Protein AF-A0A0S9F4K1-F1 (afdb_monomer)

Nearest PDB structures (foldseek):
  4jw3-assembly2_D  TM=6.031E-01  e=9.860E-02  synthetic construct
  7p0h-assembly2_B  TM=5.493E-01  e=3.920E-01  synthetic construct
  7qo5-assembly1_N  TM=6.098E-01  e=5.327E-01  Saccharomyces cerevisiae
  1oyz-assembly1_A  TM=5.348E-01  e=1.407E+00  Escherichia coli
  8gka-assembly1_A  TM=2.521E-01  e=7.600E+00  Homo sapiens

Foldseek 3Di:
DLLVVLLVLLPDDPDPCNLVPSLVVSLVSCLVCVVPHLVVCVVPVLVDDPSSLLSLLQNAQQNLDPSSLVSLVVQCVDPDPSSVVSSVVSNVSSVVNNVVVVVPDPPPDDDDD

Solvent-accessible surface area (backbone atoms only — not comparable to full-atom values): 6359 Å² total; per-residue (Å²): 105,72,66,57,52,43,50,60,48,32,64,47,71,95,47,79,58,30,82,71,50,45,43,57,59,38,30,56,51,43,64,76,40,38,89,65,43,48,68,57,43,70,75,46,52,91,77,50,59,68,66,36,45,30,47,49,24,68,52,44,26,78,78,50,46,74,69,56,51,52,47,32,58,55,36,48,66,45,92,50,68,65,27,18,52,31,13,53,52,18,48,54,43,20,53,51,41,41,51,50,56,62,68,69,55,76,83,88,79,85,82,82,134

Mean predicted aligned error: 6.25 Å

Radius of gyration: 15.81 Å; Cα contacts (8 Å, |Δi|>4): 108; chains: 1; bounding box: 41×30×51 Å

pLDDT: mean 87.63, std 11.85, range [50.31, 96.94]

Sequence (113 aa):
MIFDQLVALLDKPNDEVWGLIWSDDALAILERHHELLIPEILIAWKQWPMNRQEHLACILGEVGSEDERLLIIELMLAPDPAVRHRAEEALNEHVMTVDIAKRAVPTATGFKF

Secondary structure (DSSP, 8-state):
-HHHHHHHHHTS-SSTTIIIIIHHHHHHHHHHTHHHHHHHHHHHGGGS-HHHHHHHHHT-SSS--HHHHHHHHHHTT-SSHHHHHHHHHHHHHHHHHHHHHHHHS--------

Structure (mmCIF, N/CA/C/O backbone):
data_AF-A0A0S9F4K1-F1
#
_entry.id   AF-A0A0S9F4K1-F1
#
loop_
_atom_site.group_PDB
_atom_site.id
_atom_site.type_symbol
_atom_site.label_atom_id
_atom_site.label_alt_id
_atom_site.label_comp_id
_atom_site.label_asym_id
_atom_site.label_entity_id
_atom_site.label_seq_id
_atom_site.pdbx_PDB_ins_code
_atom_site.Cartn_x
_atom_site.Cartn_y
_atom_site.Cartn_z
_atom_site.occupancy
_atom_site.B_iso_or_equiv
_atom_site.auth_seq_id
_atom_site.auth_comp_id
_atom_site.auth_asym_id
_atom_site.auth_atom_id
_atom_site.pdbx_PDB_model_num
ATOM 1 N N . MET A 1 1 ? -14.090 -3.537 -10.948 1.00 86.12 1 MET A N 1
ATOM 2 C CA . MET A 1 1 ? -14.592 -3.227 -9.588 1.00 86.12 1 MET A CA 1
ATOM 3 C C . MET A 1 1 ? -13.736 -2.102 -9.008 1.00 86.12 1 MET A C 1
ATOM 5 O O . MET A 1 1 ? -12.769 -1.734 -9.663 1.00 86.12 1 MET A O 1
ATOM 9 N N . ILE A 1 2 ? -14.085 -1.499 -7.863 1.00 94.88 2 ILE A N 1
ATOM 10 C CA . ILE A 1 2 ? -13.308 -0.363 -7.314 1.00 94.88 2 ILE A CA 1
ATOM 11 C C . ILE A 1 2 ? -11.858 -0.758 -6.987 1.00 94.88 2 ILE A C 1
ATOM 13 O O . ILE A 1 2 ? -10.937 -0.004 -7.279 1.00 94.88 2 ILE A O 1
ATOM 17 N N . PHE A 1 3 ? -11.652 -1.989 -6.514 1.00 95.69 3 PHE A N 1
ATOM 18 C CA . PHE A 1 3 ? -10.328 -2.572 -6.305 1.00 95.69 3 PHE A CA 1
ATOM 19 C C . PHE A 1 3 ? -9.479 -2.587 -7.585 1.00 95.69 3 PHE A C 1
ATOM 21 O O . PHE A 1 3 ? -8.354 -2.098 -7.587 1.00 95.69 3 PHE A O 1
ATOM 28 N N . ASP A 1 4 ? -10.041 -3.052 -8.708 1.00 96.06 4 ASP A N 1
ATOM 29 C CA . ASP A 1 4 ? -9.335 -3.062 -9.999 1.00 96.06 4 ASP A CA 1
ATOM 30 C C . ASP A 1 4 ? -8.972 -1.649 -10.480 1.00 96.06 4 ASP A C 1
ATOM 32 O O . ASP A 1 4 ? -7.957 -1.466 -11.147 1.00 96.06 4 ASP A O 1
ATOM 36 N N . GLN A 1 5 ? -9.801 -0.647 -10.158 1.00 95.38 5 GLN A N 1
ATOM 37 C CA . GLN A 1 5 ? -9.519 0.749 -10.503 1.00 95.38 5 GLN A CA 1
ATOM 38 C C . GLN A 1 5 ? -8.327 1.278 -9.709 1.00 95.38 5 GLN A C 1
ATOM 40 O O . GLN A 1 5 ? -7.430 1.867 -10.308 1.00 95.38 5 GLN A O 1
ATOM 45 N N . LEU A 1 6 ? -8.280 1.012 -8.398 1.00 96.06 6 LEU A N 1
ATOM 46 C CA . LEU A 1 6 ? -7.120 1.348 -7.575 1.00 96.06 6 LEU A CA 1
ATOM 47 C C . LEU A 1 6 ? -5.861 0.655 -8.110 1.00 96.06 6 LEU A C 1
ATOM 49 O O . LEU A 1 6 ? -4.859 1.313 -8.368 1.00 96.06 6 LEU A O 1
ATOM 53 N N . VAL A 1 7 ? -5.922 -0.657 -8.358 1.00 96.06 7 VAL A N 1
ATOM 54 C CA . VAL A 1 7 ? -4.784 -1.423 -8.893 1.00 96.06 7 VAL A CA 1
ATOM 55 C C . VAL A 1 7 ? -4.283 -0.837 -10.217 1.00 96.06 7 VAL A C 1
ATOM 57 O O . VAL A 1 7 ? -3.076 -0.700 -10.401 1.00 96.06 7 VAL A O 1
ATOM 60 N N . ALA A 1 8 ? -5.183 -0.430 -11.115 1.00 94.62 8 ALA A N 1
ATOM 61 C CA . ALA A 1 8 ? -4.810 0.175 -12.392 1.00 94.62 8 ALA A CA 1
ATOM 62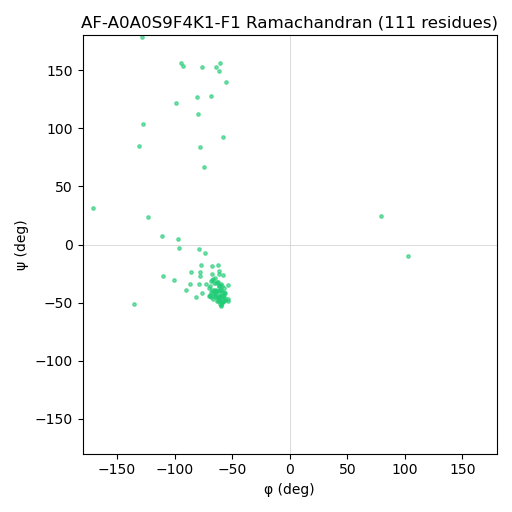 C C . ALA A 1 8 ? -4.100 1.537 -12.251 1.00 94.62 8 ALA A C 1
ATOM 64 O O . ALA A 1 8 ? -3.302 1.893 -13.123 1.00 94.62 8 ALA A O 1
ATOM 65 N N . LEU A 1 9 ? -4.382 2.299 -11.189 1.00 94.44 9 LEU A N 1
ATOM 66 C CA . LEU A 1 9 ? -3.661 3.536 -10.865 1.00 94.44 9 LEU A CA 1
ATOM 67 C C . LEU A 1 9 ? -2.293 3.240 -10.246 1.00 94.44 9 LEU A C 1
ATOM 69 O O . LEU A 1 9 ? -1.299 3.856 -10.623 1.00 94.44 9 LEU A O 1
ATOM 73 N N . LEU A 1 10 ? -2.218 2.254 -9.353 1.00 94.56 10 LEU A N 1
ATOM 74 C CA . LEU A 1 10 ? -0.959 1.840 -8.731 1.00 94.56 10 LEU A CA 1
ATOM 75 C C . LEU A 1 10 ? 0.011 1.186 -9.735 1.00 94.56 10 LEU A C 1
ATOM 77 O O . LEU A 1 10 ? 1.221 1.241 -9.546 1.00 94.56 10 LEU A O 1
ATOM 81 N N . ASP A 1 11 ? -0.498 0.601 -10.822 1.00 93.94 11 ASP A N 1
ATOM 82 C CA . ASP A 1 11 ? 0.306 0.024 -11.911 1.00 93.94 11 ASP A CA 1
ATOM 83 C C . ASP A 1 11 ? 0.873 1.049 -12.897 1.00 93.94 11 ASP A C 1
ATOM 85 O O . ASP A 1 11 ? 1.608 0.682 -13.822 1.00 93.94 11 ASP A O 1
ATOM 89 N N . LYS A 1 12 ? 0.532 2.330 -12.744 1.00 90.25 12 LYS A N 1
ATOM 90 C CA . LYS A 1 12 ? 1.106 3.377 -13.585 1.00 90.25 12 LYS A CA 1
ATOM 91 C C . LYS A 1 12 ? 2.634 3.442 -13.415 1.00 90.25 12 LYS A C 1
ATOM 93 O O . LYS A 1 12 ? 3.158 2.983 -12.401 1.00 90.25 12 LYS A O 1
ATOM 98 N N . PRO A 1 13 ? 3.370 3.960 -14.414 1.00 84.88 13 PRO A N 1
ATOM 99 C CA . PRO A 1 13 ? 4.810 4.161 -14.289 1.00 84.88 13 PRO A CA 1
ATOM 100 C C . PRO A 1 13 ? 5.149 5.026 -13.070 1.00 84.88 13 PRO A C 1
ATOM 102 O O . PRO A 1 13 ? 4.442 5.992 -12.805 1.00 84.88 13 PRO A O 1
ATOM 105 N N . ASN A 1 14 ? 6.223 4.677 -12.358 1.00 74.81 14 ASN A N 1
ATOM 106 C CA . ASN A 1 14 ? 6.777 5.497 -11.279 1.00 74.81 14 ASN A CA 1
ATOM 107 C C . ASN A 1 14 ? 7.585 6.646 -11.905 1.00 74.81 14 ASN A C 1
ATOM 109 O O . ASN A 1 14 ? 8.785 6.513 -12.156 1.00 74.81 14 ASN A O 1
ATOM 113 N N . ASP A 1 15 ? 6.892 7.718 -12.280 1.00 78.94 15 ASP A N 1
ATOM 114 C CA . ASP A 1 15 ? 7.451 8.925 -12.887 1.00 78.94 15 ASP A CA 1
ATOM 115 C C . ASP A 1 15 ? 6.980 10.188 -12.143 1.00 78.94 15 ASP A C 1
ATOM 117 O O . ASP A 1 15 ? 6.217 10.122 -11.179 1.00 78.94 15 ASP A O 1
ATOM 121 N N . GLU A 1 16 ? 7.443 11.363 -12.578 1.00 73.00 16 GLU A N 1
ATOM 122 C CA . GLU A 1 16 ? 7.044 12.640 -11.966 1.00 73.00 16 GLU A CA 1
ATOM 123 C C . GLU A 1 16 ? 5.522 12.862 -11.990 1.00 73.00 16 GLU A C 1
ATOM 125 O O . GLU A 1 16 ? 4.993 13.564 -11.135 1.00 73.00 16 GLU A O 1
ATOM 130 N N . VAL A 1 17 ? 4.800 12.258 -12.940 1.00 68.56 17 VAL A N 1
ATOM 131 C CA . VAL A 1 17 ? 3.339 12.370 -13.034 1.00 68.56 17 VAL A CA 1
ATOM 132 C C . VAL A 1 17 ? 2.672 11.557 -11.932 1.00 68.56 17 VAL A C 1
ATOM 134 O O . VAL A 1 17 ? 1.637 11.972 -11.407 1.00 68.56 17 VAL A O 1
ATOM 137 N N . TRP A 1 18 ? 3.269 10.427 -11.551 1.00 80.94 18 TRP A N 1
ATOM 138 C CA . TRP A 1 18 ? 2.724 9.579 -10.504 1.00 80.94 18 TRP A CA 1
ATOM 139 C C . TRP A 1 18 ? 2.601 10.320 -9.174 1.00 80.94 18 TRP A C 1
ATOM 141 O O . TRP A 1 18 ? 1.499 10.408 -8.641 1.00 80.94 18 TRP A O 1
ATOM 151 N N . GLY A 1 19 ? 3.685 10.938 -8.702 1.00 72.12 19 GLY A N 1
ATOM 152 C CA . GLY A 1 19 ? 3.687 11.685 -7.439 1.00 72.12 19 GLY A CA 1
ATOM 153 C C . GLY A 1 19 ? 2.959 13.037 -7.469 1.00 72.12 19 GLY A C 1
ATOM 154 O O . GLY A 1 19 ? 2.857 13.675 -6.428 1.00 72.12 19 GLY A O 1
ATOM 155 N N . LEU A 1 20 ? 2.505 13.506 -8.639 1.00 70.50 20 LEU A N 1
ATOM 156 C CA . LEU A 1 20 ? 1.828 14.802 -8.794 1.00 70.50 20 LEU A CA 1
ATOM 157 C C . LEU A 1 20 ? 0.333 14.696 -9.109 1.00 70.50 20 LEU A C 1
ATOM 159 O O . LEU A 1 20 ? -0.393 15.657 -8.876 1.00 70.50 20 LEU A O 1
ATOM 163 N N . ILE A 1 21 ? -0.110 13.606 -9.743 1.00 71.19 21 ILE A N 1
ATOM 164 C CA . ILE A 1 21 ? -1.470 13.496 -10.295 1.00 71.19 21 ILE A CA 1
ATOM 165 C C . ILE A 1 21 ? -2.100 12.148 -9.949 1.00 71.19 21 ILE A C 1
ATOM 167 O O . ILE A 1 21 ? -3.226 12.099 -9.463 1.00 71.19 21 ILE A O 1
ATOM 171 N N . TRP A 1 22 ? -1.408 11.036 -10.213 1.00 74.25 22 TRP A N 1
ATOM 172 C CA . TRP A 1 22 ? -2.014 9.713 -10.015 1.00 74.25 22 TRP A CA 1
ATOM 173 C C . TRP A 1 22 ? -2.047 9.270 -8.554 1.00 74.25 22 TRP A C 1
ATOM 175 O O . TRP A 1 22 ? -2.914 8.469 -8.203 1.00 74.25 22 TRP A O 1
ATOM 185 N N . SER A 1 23 ? -1.168 9.813 -7.709 1.00 84.00 23 SER A N 1
ATOM 186 C CA . SER A 1 23 ? -1.239 9.669 -6.256 1.00 84.00 23 SER A CA 1
ATOM 187 C C . SER A 1 23 ? -2.565 10.193 -5.710 1.00 84.00 23 SER A C 1
ATOM 189 O O . SER A 1 23 ? -3.203 9.493 -4.932 1.00 84.00 23 SER A O 1
ATOM 191 N N . ASP A 1 24 ? -3.030 11.354 -6.179 1.00 89.56 24 ASP A N 1
ATOM 192 C CA . ASP A 1 24 ? -4.253 11.998 -5.683 1.00 89.56 24 ASP A CA 1
ATOM 193 C C . ASP A 1 24 ? -5.506 11.207 -6.073 1.00 89.56 24 ASP A C 1
ATOM 195 O O . ASP A 1 24 ? -6.382 10.973 -5.242 1.00 89.56 24 ASP A O 1
ATOM 199 N N . ASP A 1 25 ? -5.583 10.740 -7.323 1.00 92.38 25 ASP A N 1
ATOM 200 C CA . ASP A 1 25 ? -6.695 9.899 -7.779 1.00 92.38 25 ASP A CA 1
ATOM 201 C C . ASP A 1 25 ? -6.734 8.562 -7.017 1.00 92.38 25 ASP A C 1
ATOM 203 O O . ASP A 1 25 ? -7.808 8.081 -6.640 1.00 92.38 25 ASP A O 1
ATOM 207 N N . ALA A 1 26 ? -5.567 7.950 -6.781 1.00 94.31 26 ALA A N 1
ATOM 208 C CA . ALA A 1 26 ? -5.462 6.686 -6.059 1.00 94.31 26 ALA A CA 1
ATOM 209 C C . ALA A 1 26 ? -5.814 6.857 -4.574 1.00 94.31 26 ALA A C 1
ATOM 211 O O . ALA A 1 26 ? -6.588 6.060 -4.037 1.00 94.31 26 ALA A O 1
ATOM 212 N N . LEU A 1 27 ? -5.313 7.923 -3.947 1.00 93.12 27 LEU A N 1
ATOM 213 C CA . LEU A 1 27 ? -5.629 8.301 -2.576 1.00 93.12 27 LEU A CA 1
ATOM 214 C C . LEU A 1 27 ? -7.125 8.588 -2.421 1.00 93.12 27 LEU A C 1
ATOM 216 O O . LEU A 1 27 ? -7.766 8.004 -1.555 1.00 93.12 27 LEU A O 1
ATOM 220 N N . ALA A 1 28 ? -7.729 9.379 -3.308 1.00 93.75 28 ALA A N 1
ATOM 221 C CA . ALA A 1 28 ? -9.155 9.698 -3.239 1.00 93.75 28 ALA A CA 1
ATOM 222 C C . ALA A 1 28 ? -10.051 8.450 -3.351 1.00 93.75 28 ALA A C 1
ATOM 224 O O . ALA A 1 28 ? -11.115 8.375 -2.724 1.00 93.75 28 ALA A O 1
ATOM 225 N N . ILE A 1 29 ? -9.645 7.457 -4.153 1.00 95.44 29 ILE A N 1
ATOM 226 C CA . ILE A 1 29 ? -10.319 6.152 -4.200 1.00 95.44 29 ILE A CA 1
ATOM 227 C C . ILE A 1 29 ? -10.144 5.412 -2.874 1.00 95.44 29 ILE A C 1
ATOM 229 O O . ILE A 1 29 ? -11.132 4.888 -2.347 1.00 95.44 29 ILE A O 1
ATOM 233 N N . LEU A 1 30 ? -8.915 5.370 -2.352 1.00 94.56 30 LEU A N 1
ATOM 234 C CA . LEU A 1 30 ? -8.598 4.697 -1.100 1.00 94.56 30 LEU A CA 1
ATOM 235 C C . LEU A 1 30 ? -9.389 5.298 0.062 1.00 94.56 30 LEU A C 1
ATOM 237 O O . LEU A 1 30 ? -10.101 4.557 0.723 1.00 94.56 30 LEU A O 1
ATOM 241 N N . GLU A 1 31 ? -9.362 6.614 0.257 1.00 93.38 31 GLU A N 1
ATOM 242 C CA . GLU A 1 31 ? -10.101 7.322 1.308 1.00 93.38 31 GLU A CA 1
ATOM 243 C C . GLU A 1 31 ? -11.606 7.035 1.245 1.00 93.38 31 GLU A C 1
ATOM 245 O O . GLU A 1 31 ? -12.237 6.692 2.246 1.00 93.38 31 GLU A O 1
ATOM 250 N N . ARG A 1 32 ? -12.203 7.132 0.049 1.00 95.44 32 ARG A N 1
ATOM 251 C CA . ARG A 1 32 ? -13.654 6.970 -0.131 1.00 95.44 32 ARG A CA 1
ATOM 252 C C . ARG A 1 32 ? -14.133 5.544 0.122 1.00 95.44 32 ARG A C 1
ATOM 254 O O . ARG A 1 32 ? -15.284 5.343 0.509 1.00 95.44 32 ARG A O 1
ATOM 261 N N . HIS A 1 33 ? -13.289 4.559 -0.159 1.00 95.12 33 HIS A N 1
ATOM 262 C CA . HIS A 1 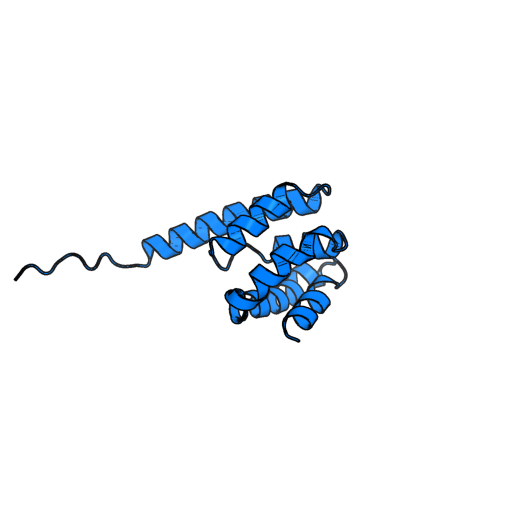33 ? -13.647 3.143 -0.123 1.00 95.12 33 HIS A CA 1
ATOM 263 C C . HIS A 1 33 ? -12.755 2.341 0.826 1.00 95.12 33 HIS A C 1
ATOM 265 O O . HIS A 1 33 ? -12.641 1.124 0.686 1.00 95.12 33 HIS A O 1
ATOM 271 N N . HIS A 1 34 ? -12.155 3.015 1.804 1.00 93.44 34 HIS A N 1
ATOM 272 C CA . HIS A 1 34 ? -11.116 2.481 2.674 1.00 93.44 34 HIS A CA 1
ATOM 273 C C . HIS A 1 34 ? -11.533 1.172 3.362 1.00 93.44 34 HIS A C 1
ATOM 275 O O . HIS A 1 34 ? -10.811 0.178 3.297 1.00 93.44 34 HIS A O 1
ATOM 281 N N . GLU A 1 35 ? -12.734 1.142 3.952 1.00 91.56 35 GLU A N 1
ATOM 282 C CA . GLU A 1 35 ? -13.280 -0.033 4.655 1.00 91.56 35 GLU A CA 1
ATOM 283 C C . GLU A 1 35 ? -13.454 -1.264 3.750 1.00 91.56 35 GLU A C 1
ATOM 285 O O . GLU A 1 35 ? -13.440 -2.394 4.231 1.00 91.56 35 GLU A O 1
ATOM 290 N N . LEU A 1 36 ? -13.621 -1.055 2.441 1.00 93.44 36 LEU A N 1
ATOM 291 C CA . LEU A 1 36 ? -13.734 -2.132 1.458 1.00 93.44 36 LEU A CA 1
ATOM 292 C C . LEU A 1 36 ? -12.362 -2.533 0.910 1.00 93.44 36 LEU A C 1
ATOM 294 O O . LEU A 1 36 ? -12.102 -3.712 0.691 1.00 93.44 36 LEU A O 1
ATOM 298 N N . LEU A 1 37 ? -11.486 -1.555 0.675 1.00 96.00 37 LEU A N 1
ATOM 299 C CA . LEU A 1 37 ? -10.227 -1.758 -0.032 1.00 96.00 37 LEU A CA 1
ATOM 300 C C . LEU A 1 37 ? -9.128 -2.331 0.863 1.00 96.00 37 LEU A C 1
ATOM 302 O O . LEU A 1 37 ? -8.456 -3.267 0.441 1.00 96.00 37 LEU A O 1
ATOM 306 N N . ILE A 1 38 ? -8.938 -1.825 2.087 1.00 95.00 38 ILE A N 1
ATOM 307 C CA . ILE A 1 38 ? -7.820 -2.267 2.937 1.00 95.00 38 ILE A CA 1
ATOM 308 C C . ILE A 1 38 ? -7.839 -3.777 3.221 1.00 95.00 38 ILE A C 1
ATOM 310 O O . ILE A 1 38 ? -6.788 -4.403 3.051 1.00 95.00 38 ILE A O 1
ATOM 314 N N . PRO A 1 39 ? -8.976 -4.412 3.572 1.00 93.69 39 PRO A N 1
ATOM 315 C CA . PRO A 1 39 ? -9.008 -5.860 3.773 1.00 93.69 39 PRO A CA 1
ATOM 316 C C . PRO A 1 39 ? -8.606 -6.648 2.519 1.00 93.69 39 PRO A C 1
ATOM 318 O O . PRO A 1 39 ? -7.881 -7.639 2.615 1.00 93.69 39 PRO A O 1
ATOM 321 N N . GLU A 1 40 ? -9.033 -6.202 1.333 1.00 95.31 40 GLU A N 1
ATOM 322 C CA . GLU A 1 40 ? -8.650 -6.834 0.066 1.00 95.31 40 GLU A CA 1
ATOM 323 C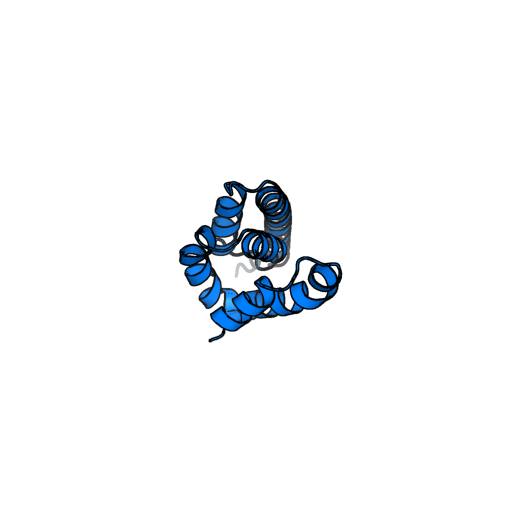 C . GLU A 1 40 ? -7.154 -6.637 -0.235 1.00 95.31 40 GLU A C 1
ATOM 325 O O . GLU A 1 40 ? -6.468 -7.575 -0.654 1.00 95.31 40 GLU A O 1
ATOM 330 N N . ILE A 1 41 ? -6.617 -5.442 0.033 1.00 96.50 41 ILE A N 1
ATOM 331 C CA . ILE A 1 41 ? -5.200 -5.116 -0.164 1.00 96.50 41 ILE A CA 1
ATOM 332 C C . ILE A 1 41 ? -4.316 -5.943 0.775 1.00 96.50 41 ILE A C 1
ATOM 334 O O . ILE A 1 41 ? -3.330 -6.520 0.315 1.00 96.50 41 ILE A O 1
ATOM 338 N N . LEU A 1 42 ? -4.685 -6.080 2.054 1.00 94.69 42 LEU A N 1
ATOM 339 C CA . LEU A 1 42 ? -3.965 -6.896 3.043 1.00 94.69 42 LEU A CA 1
ATOM 340 C C . LEU A 1 42 ? -3.758 -8.345 2.574 1.00 94.69 42 LEU A C 1
ATOM 342 O O . LEU A 1 42 ? -2.719 -8.948 2.842 1.00 94.69 42 LEU A O 1
ATOM 346 N N . ILE A 1 43 ? -4.719 -8.899 1.831 1.00 94.56 43 ILE A N 1
ATOM 347 C CA . ILE A 1 43 ? -4.639 -10.262 1.292 1.00 94.56 43 ILE A CA 1
ATOM 348 C C . ILE A 1 43 ? -3.742 -10.324 0.044 1.00 94.56 43 ILE A C 1
ATOM 350 O O . ILE A 1 43 ? -3.066 -11.330 -0.184 1.00 94.56 43 ILE A O 1
ATOM 354 N N . ALA A 1 44 ? -3.730 -9.273 -0.779 1.00 95.50 44 ALA A N 1
ATOM 355 C CA . ALA A 1 44 ? -3.158 -9.315 -2.123 1.00 95.50 44 ALA A CA 1
ATOM 356 C C . ALA A 1 44 ? -1.746 -8.712 -2.251 1.00 95.50 44 ALA A C 1
ATOM 358 O O . ALA A 1 44 ? -0.976 -9.161 -3.106 1.00 95.50 44 ALA A O 1
ATOM 359 N N . TRP A 1 45 ? -1.392 -7.713 -1.434 1.00 96.06 45 TRP A N 1
ATOM 360 C CA . TRP A 1 45 ? -0.247 -6.826 -1.692 1.00 96.06 45 TRP A CA 1
ATOM 361 C C . TRP A 1 45 ? 1.100 -7.557 -1.797 1.00 96.06 45 TRP A C 1
ATOM 363 O O . TRP A 1 45 ? 1.937 -7.199 -2.623 1.00 96.06 45 TRP A O 1
ATOM 373 N N . LYS A 1 46 ? 1.294 -8.638 -1.031 1.00 95.31 46 LYS A N 1
ATOM 374 C CA . LYS A 1 46 ? 2.545 -9.424 -1.015 1.00 95.31 46 LYS A CA 1
ATOM 375 C C . LYS A 1 46 ? 2.885 -10.056 -2.367 1.00 95.31 46 LYS A C 1
ATOM 377 O O . LYS A 1 46 ? 4.041 -10.390 -2.607 1.00 95.31 46 LYS A O 1
ATOM 382 N N . GLN A 1 47 ? 1.887 -10.247 -3.232 1.00 95.94 47 GLN A N 1
ATOM 383 C CA . GLN A 1 47 ? 2.051 -10.820 -4.574 1.00 95.94 47 GLN A CA 1
ATOM 384 C C . GLN A 1 47 ? 2.167 -9.751 -5.667 1.00 95.94 47 GLN A C 1
ATOM 386 O O . GLN A 1 47 ? 2.311 -10.077 -6.845 1.00 95.94 47 GLN A O 1
ATOM 391 N N . TRP A 1 48 ? 2.049 -8.474 -5.309 1.00 95.94 48 TRP A N 1
ATOM 392 C CA . TRP A 1 48 ? 2.102 -7.383 -6.269 1.00 95.94 48 TRP A CA 1
ATOM 393 C C . TRP A 1 48 ? 3.534 -7.095 -6.721 1.00 95.94 48 TRP A C 1
ATOM 395 O O . TRP A 1 48 ? 4.476 -7.339 -5.966 1.00 95.94 48 TRP A O 1
ATOM 405 N N . PRO A 1 49 ? 3.721 -6.557 -7.937 1.00 94.75 49 PRO A N 1
ATOM 406 C CA . PRO A 1 49 ? 5.033 -6.100 -8.370 1.00 94.75 49 PRO A CA 1
ATOM 407 C C . PRO A 1 49 ? 5.512 -4.928 -7.497 1.00 94.75 49 PRO A C 1
ATOM 409 O O . PRO A 1 49 ? 4.706 -4.187 -6.933 1.00 94.75 49 PRO A O 1
ATOM 412 N N . MET A 1 50 ? 6.834 -4.769 -7.381 1.00 91.56 50 MET A N 1
ATOM 413 C CA . MET A 1 50 ? 7.460 -3.815 -6.449 1.00 91.56 50 MET A CA 1
ATOM 414 C C . MET A 1 50 ? 6.987 -2.373 -6.660 1.00 91.56 50 MET A C 1
ATOM 416 O O . MET A 1 50 ? 6.683 -1.697 -5.687 1.00 91.56 50 MET A O 1
ATOM 420 N N . ASN A 1 51 ? 6.833 -1.937 -7.915 1.00 91.75 51 ASN A N 1
ATOM 421 C CA . ASN A 1 51 ? 6.319 -0.603 -8.244 1.00 91.75 51 ASN A CA 1
ATOM 422 C C . ASN A 1 51 ? 4.938 -0.351 -7.625 1.00 91.75 51 ASN A C 1
ATOM 424 O O . ASN A 1 51 ? 4.694 0.705 -7.058 1.00 91.75 51 ASN A O 1
ATOM 428 N N . ARG A 1 52 ? 4.044 -1.343 -7.677 1.00 95.56 52 ARG A N 1
ATOM 429 C CA . ARG A 1 52 ? 2.698 -1.228 -7.116 1.00 95.56 52 ARG A CA 1
ATOM 430 C C . ARG A 1 52 ? 2.727 -1.183 -5.590 1.00 95.56 52 ARG A C 1
ATOM 432 O O . ARG A 1 52 ? 1.916 -0.486 -4.993 1.00 95.56 52 ARG A O 1
ATOM 439 N N . GLN A 1 53 ? 3.639 -1.925 -4.960 1.00 96.38 53 GLN A N 1
ATOM 440 C CA . GLN A 1 53 ? 3.827 -1.878 -3.506 1.00 96.38 53 GLN A CA 1
ATOM 441 C C . GLN A 1 53 ? 4.375 -0.520 -3.054 1.00 96.38 53 GLN A C 1
ATOM 443 O O . GLN A 1 53 ? 3.909 0.017 -2.056 1.00 96.38 53 GLN A O 1
ATOM 448 N N . GLU A 1 54 ? 5.329 0.046 -3.797 1.00 93.50 54 GLU A N 1
ATOM 449 C CA . GLU A 1 54 ? 5.892 1.373 -3.522 1.00 93.50 54 GLU A CA 1
ATOM 450 C C . GLU A 1 54 ? 4.815 2.453 -3.650 1.00 93.50 54 GLU A C 1
ATOM 452 O O . GLU A 1 54 ? 4.612 3.246 -2.737 1.00 93.50 54 GLU A O 1
ATOM 457 N N . HIS A 1 55 ? 4.057 2.422 -4.745 1.00 95.06 55 HIS A N 1
ATOM 458 C CA . HIS A 1 55 ? 2.933 3.321 -4.982 1.00 95.06 55 HIS A CA 1
ATOM 459 C C . HIS A 1 55 ? 1.830 3.194 -3.933 1.00 95.06 55 HIS A C 1
ATOM 461 O O . HIS A 1 55 ? 1.273 4.199 -3.506 1.00 95.06 55 HIS A O 1
ATOM 467 N N . LEU A 1 56 ? 1.529 1.971 -3.489 1.00 96.00 56 LEU A N 1
ATOM 468 C CA . LEU A 1 56 ? 0.617 1.759 -2.372 1.00 96.00 56 LEU A CA 1
ATOM 469 C C . LEU A 1 56 ? 1.158 2.437 -1.108 1.00 96.00 56 LEU A C 1
ATOM 471 O O . LEU A 1 56 ? 0.422 3.173 -0.469 1.00 96.00 56 LEU A O 1
ATOM 475 N N . ALA A 1 57 ? 2.432 2.223 -0.768 1.00 94.88 57 ALA A N 1
ATOM 476 C CA . ALA A 1 57 ? 3.043 2.819 0.417 1.00 94.88 57 ALA A CA 1
ATOM 477 C C . ALA A 1 57 ? 2.994 4.357 0.400 1.00 94.88 57 ALA A C 1
ATOM 479 O O . ALA A 1 57 ? 2.765 4.955 1.441 1.00 94.88 57 ALA A O 1
ATOM 480 N N . CYS A 1 58 ? 3.136 4.983 -0.769 1.00 92.12 58 CYS A N 1
ATOM 481 C CA . CYS A 1 58 ? 3.062 6.437 -0.940 1.00 92.12 58 CYS A CA 1
ATOM 482 C C . CYS A 1 58 ? 1.675 7.063 -0.700 1.00 92.12 58 CYS A C 1
ATOM 484 O O . CYS A 1 58 ? 1.604 8.277 -0.558 1.00 92.12 58 CYS A O 1
ATOM 486 N N . ILE A 1 59 ? 0.583 6.290 -0.730 1.00 93.69 59 ILE A N 1
ATOM 487 C CA . ILE A 1 59 ? -0.786 6.818 -0.537 1.00 93.69 59 ILE A CA 1
ATOM 488 C C . ILE A 1 59 ? -1.420 6.375 0.789 1.00 93.69 59 ILE A C 1
ATOM 490 O O . ILE A 1 59 ? -2.615 6.570 0.992 1.00 93.69 59 ILE A O 1
ATOM 494 N N . LEU A 1 60 ? -0.657 5.714 1.661 1.00 94.06 60 LEU A N 1
ATOM 495 C CA . LEU A 1 60 ? -1.116 5.289 2.983 1.00 94.06 60 LEU A CA 1
ATOM 496 C C . LEU A 1 60 ? -0.739 6.329 4.039 1.00 94.06 60 LEU A C 1
ATOM 498 O O . LEU A 1 60 ? 0.246 7.037 3.889 1.00 94.06 60 LEU A O 1
ATOM 502 N N . GLY A 1 61 ? -1.476 6.348 5.148 1.00 87.94 61 GLY A N 1
ATOM 503 C CA . GLY A 1 61 ? -1.180 7.190 6.316 1.00 87.94 61 GLY A CA 1
ATOM 504 C C . GLY A 1 61 ? -2.063 8.432 6.430 1.00 87.94 61 GLY A C 1
ATOM 505 O O . GLY A 1 61 ? -2.128 9.059 7.489 1.00 87.94 61 GLY A O 1
ATOM 506 N N . GLU A 1 62 ? -2.831 8.724 5.388 1.00 82.56 62 GLU A N 1
ATOM 507 C CA . GLU A 1 62 ? -3.785 9.833 5.353 1.00 82.56 62 GLU A CA 1
ATOM 508 C C . GLU A 1 62 ? -5.153 9.453 5.949 1.00 82.56 62 GLU A C 1
ATOM 510 O O . GLU A 1 62 ? -5.878 10.315 6.448 1.00 82.56 62 GLU A O 1
ATOM 515 N N . VAL A 1 63 ? -5.519 8.161 5.972 1.00 80.50 63 VAL A N 1
ATOM 516 C CA . VAL A 1 63 ? -6.854 7.737 6.436 1.00 80.50 63 VAL A CA 1
ATOM 517 C C . VAL A 1 63 ? -6.914 7.525 7.951 1.00 80.50 63 VAL A C 1
ATOM 519 O O . VAL A 1 63 ? -7.937 7.806 8.581 1.00 80.50 63 VAL A O 1
ATOM 522 N N . GLY A 1 64 ? -5.832 7.048 8.570 1.00 81.56 64 GLY A N 1
ATOM 523 C CA . GLY A 1 64 ? -5.722 6.987 10.031 1.00 81.56 64 GLY A CA 1
ATOM 524 C C . GLY A 1 64 ? -6.451 5.803 10.685 1.00 81.56 64 GLY A C 1
ATOM 525 O O . GLY A 1 64 ? -6.825 5.885 11.857 1.00 81.56 64 GLY A O 1
ATOM 526 N N . SER A 1 65 ? -6.678 4.701 9.960 1.00 88.19 65 SER A N 1
ATOM 527 C CA . SER A 1 65 ? -7.323 3.493 10.505 1.00 88.19 65 SER A CA 1
ATOM 528 C C . SER A 1 65 ? -6.333 2.445 11.051 1.00 88.19 65 SER A C 1
ATOM 530 O O . SER A 1 65 ? -5.210 2.311 10.569 1.00 88.19 65 SER A O 1
ATOM 532 N N . GLU A 1 66 ? -6.753 1.613 12.010 1.00 89.88 66 GLU A N 1
ATOM 533 C CA . GLU A 1 66 ? -5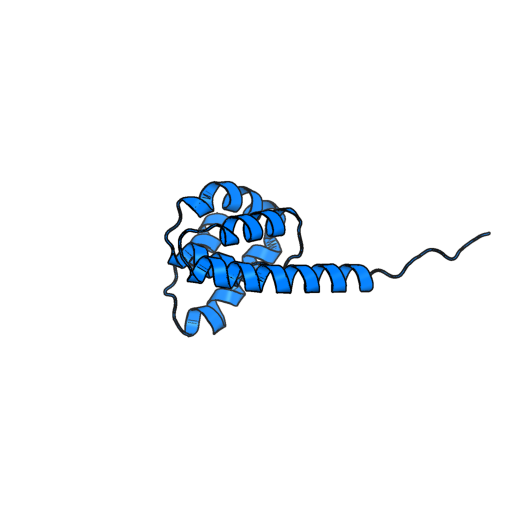.883 0.532 12.513 1.00 89.88 66 GLU A CA 1
ATOM 534 C C . GLU A 1 66 ? -5.543 -0.518 11.438 1.00 89.88 66 GLU A C 1
ATOM 536 O O . GLU A 1 66 ? -4.427 -1.035 11.429 1.00 89.88 66 GLU A O 1
ATOM 541 N N . ASP A 1 67 ? -6.453 -0.807 10.504 1.00 91.25 67 ASP A N 1
ATOM 542 C CA . ASP A 1 67 ? -6.178 -1.761 9.421 1.00 91.25 67 ASP A CA 1
ATOM 543 C C . ASP A 1 67 ? -5.152 -1.199 8.421 1.00 91.25 67 ASP A C 1
ATOM 545 O O . ASP A 1 67 ? -4.271 -1.924 7.954 1.00 91.25 67 ASP A O 1
ATOM 549 N N . GLU A 1 68 ? -5.215 0.105 8.136 1.00 93.31 68 GLU A N 1
ATOM 550 C CA . GLU A 1 68 ? -4.205 0.813 7.345 1.00 93.31 68 GLU A CA 1
ATOM 551 C C . GLU A 1 68 ? -2.847 0.766 8.047 1.00 93.31 68 GLU A C 1
ATOM 553 O O . GLU A 1 68 ? -1.836 0.429 7.435 1.00 93.31 68 GLU A O 1
ATOM 558 N N . ARG A 1 69 ? -2.821 1.014 9.361 1.00 94.12 69 ARG A N 1
ATOM 559 C CA . ARG A 1 69 ? -1.603 0.920 10.171 1.00 94.12 69 ARG A CA 1
ATOM 560 C C . ARG A 1 69 ? -0.981 -0.473 10.117 1.00 94.12 69 ARG A C 1
ATOM 562 O O . ARG A 1 69 ? 0.241 -0.590 10.028 1.00 94.12 69 ARG A O 1
ATOM 569 N N . LEU A 1 70 ? -1.793 -1.530 10.170 1.00 94.62 70 LEU A N 1
ATOM 570 C CA . LEU A 1 70 ? -1.308 -2.904 10.021 1.00 94.62 70 LEU A CA 1
ATOM 571 C C . LEU A 1 70 ? -0.679 -3.124 8.643 1.00 94.62 70 LEU A C 1
ATOM 573 O O . LEU A 1 70 ? 0.416 -3.681 8.565 1.00 94.62 70 LEU A O 1
ATOM 577 N N . LEU A 1 71 ? -1.324 -2.646 7.577 1.00 96.31 71 LEU A N 1
ATOM 578 C CA . LEU A 1 71 ? -0.789 -2.720 6.218 1.00 96.31 71 LEU A CA 1
ATOM 579 C C . LEU A 1 71 ? 0.543 -1.964 6.082 1.00 96.31 71 LEU A C 1
ATOM 581 O O . LEU A 1 71 ? 1.493 -2.505 5.516 1.00 96.31 71 LEU A O 1
ATOM 585 N N . ILE A 1 72 ? 0.645 -0.759 6.649 1.00 96.75 72 ILE A N 1
ATOM 586 C CA . ILE A 1 72 ? 1.884 0.031 6.675 1.00 96.75 72 ILE A CA 1
ATOM 587 C C . ILE A 1 72 ? 3.007 -0.754 7.369 1.00 96.75 72 ILE A C 1
ATOM 589 O O . ILE A 1 72 ? 4.098 -0.897 6.817 1.00 96.75 72 ILE A O 1
ATOM 593 N N . ILE A 1 73 ? 2.741 -1.330 8.548 1.00 96.38 73 ILE A N 1
ATOM 594 C CA . ILE A 1 73 ? 3.726 -2.140 9.286 1.00 96.38 73 ILE A CA 1
ATOM 595 C C . ILE A 1 73 ? 4.170 -3.356 8.463 1.00 96.38 73 ILE A C 1
ATOM 597 O O . ILE A 1 73 ? 5.349 -3.709 8.471 1.00 96.38 73 ILE A O 1
ATOM 601 N N . GLU A 1 74 ? 3.255 -4.003 7.741 1.00 96.50 74 GLU A N 1
ATOM 602 C CA . GLU A 1 74 ? 3.615 -5.112 6.861 1.00 96.50 74 GLU A CA 1
ATOM 603 C C . GLU A 1 74 ? 4.518 -4.669 5.691 1.00 96.50 74 GLU A C 1
ATOM 605 O O . GLU A 1 74 ? 5.486 -5.366 5.372 1.00 96.50 74 GLU A O 1
ATOM 610 N N . LEU A 1 75 ? 4.258 -3.503 5.089 1.00 96.38 75 LEU A N 1
ATOM 611 C CA . LEU A 1 75 ? 5.078 -2.928 4.013 1.00 96.38 75 LEU A CA 1
ATOM 612 C C . LEU A 1 75 ? 6.476 -2.510 4.493 1.00 96.38 75 LEU A C 1
ATOM 614 O O . LEU A 1 75 ? 7.448 -2.654 3.752 1.00 96.38 75 LEU A O 1
ATOM 618 N N . MET A 1 76 ? 6.629 -2.098 5.755 1.00 96.94 76 MET A N 1
ATOM 619 C CA . MET A 1 76 ? 7.949 -1.855 6.362 1.00 96.94 76 MET A CA 1
ATOM 620 C C . MET A 1 76 ? 8.819 -3.119 6.438 1.00 96.94 76 MET A C 1
ATOM 622 O O . MET A 1 76 ? 10.036 -3.030 6.596 1.00 96.94 76 MET A O 1
ATOM 626 N N . LEU A 1 77 ? 8.222 -4.308 6.318 1.00 95.44 77 LEU A N 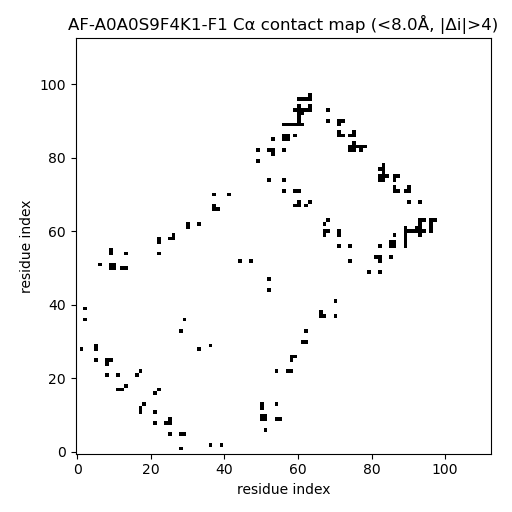1
ATOM 627 C CA . LEU A 1 77 ? 8.933 -5.587 6.272 1.00 95.44 77 LEU A CA 1
ATOM 628 C C . LEU A 1 77 ? 9.158 -6.088 4.836 1.00 95.44 77 LEU A C 1
ATOM 630 O O . LEU A 1 77 ? 9.676 -7.192 4.647 1.00 95.44 77 LEU A O 1
ATOM 634 N N . ALA A 1 78 ? 8.788 -5.301 3.821 1.00 95.00 78 ALA A N 1
ATOM 635 C CA . ALA A 1 78 ? 8.977 -5.659 2.424 1.00 95.00 78 ALA A CA 1
ATOM 636 C C . ALA A 1 78 ? 10.471 -5.841 2.077 1.00 95.00 78 ALA A C 1
ATOM 638 O O . ALA A 1 78 ? 11.347 -5.179 2.648 1.00 95.00 78 ALA A O 1
ATOM 639 N N . PRO A 1 79 ? 10.805 -6.728 1.120 1.00 92.94 79 PRO A N 1
ATOM 640 C CA . PRO A 1 79 ? 12.192 -6.969 0.723 1.00 92.94 79 PRO A CA 1
ATOM 641 C C . PRO A 1 79 ? 12.830 -5.750 0.045 1.00 92.94 79 PRO A C 1
ATOM 643 O O . PRO A 1 79 ? 14.039 -5.533 0.175 1.00 92.94 79 PRO A O 1
ATOM 646 N N . ASP A 1 80 ? 12.027 -4.939 -0.639 1.00 94.19 80 ASP A N 1
ATOM 647 C CA . ASP A 1 80 ? 12.500 -3.778 -1.380 1.00 94.19 80 ASP A CA 1
ATOM 648 C C . ASP A 1 80 ? 12.742 -2.557 -0.461 1.00 94.19 80 ASP A C 1
ATOM 650 O O . ASP A 1 80 ? 11.853 -2.184 0.308 1.00 94.19 80 ASP A O 1
ATOM 654 N N . PRO A 1 81 ? 13.933 -1.926 -0.498 1.00 94.12 81 PRO A N 1
ATOM 655 C CA . PRO A 1 81 ? 14.237 -0.767 0.339 1.00 94.12 81 PRO A CA 1
ATOM 656 C C . PRO A 1 81 ? 13.379 0.472 0.072 1.00 94.12 81 PRO A C 1
ATOM 658 O O . PRO A 1 81 ? 13.133 1.215 1.020 1.00 94.12 81 PRO A O 1
ATOM 661 N N . ALA A 1 82 ? 12.942 0.712 -1.170 1.00 92.06 82 ALA A N 1
ATOM 662 C CA . ALA A 1 82 ? 12.118 1.873 -1.492 1.00 92.06 82 ALA A CA 1
ATOM 663 C C . ALA A 1 82 ? 10.722 1.713 -0.883 1.00 92.06 82 ALA A C 1
ATOM 665 O O . ALA A 1 82 ? 10.249 2.621 -0.206 1.00 92.06 82 ALA A O 1
ATOM 666 N N . VAL A 1 83 ? 10.126 0.519 -1.000 1.00 94.88 83 VAL A N 1
ATOM 667 C CA . VAL A 1 83 ? 8.846 0.193 -0.344 1.00 94.88 83 VAL A CA 1
ATOM 668 C C . VAL A 1 83 ? 8.928 0.405 1.168 1.00 94.88 83 VAL A C 1
ATOM 670 O O . VAL A 1 83 ? 8.053 1.048 1.744 1.00 94.88 83 VAL A O 1
ATOM 673 N N . ARG A 1 84 ? 9.998 -0.079 1.817 1.00 96.81 84 ARG A N 1
ATOM 674 C CA . ARG A 1 84 ? 10.180 0.117 3.265 1.00 96.81 84 ARG A CA 1
ATOM 675 C C . ARG A 1 84 ? 10.295 1.588 3.641 1.00 96.81 84 ARG A C 1
ATOM 677 O O . ARG A 1 84 ? 9.653 2.011 4.593 1.00 96.81 84 ARG A O 1
ATOM 684 N N . HIS A 1 85 ? 11.095 2.347 2.895 1.00 94.81 85 HIS A N 1
ATOM 685 C CA . HIS A 1 85 ? 11.288 3.769 3.152 1.00 94.81 85 HIS A CA 1
ATOM 686 C C . HIS A 1 85 ? 9.968 4.541 3.052 1.00 94.81 85 HIS A C 1
ATOM 688 O O . HIS A 1 85 ? 9.637 5.301 3.956 1.00 94.81 85 HIS A O 1
ATOM 694 N N . ARG A 1 86 ? 9.166 4.276 2.014 1.00 94.19 86 ARG A N 1
ATOM 695 C CA . ARG A 1 86 ? 7.836 4.882 1.864 1.00 94.19 86 ARG A CA 1
ATOM 696 C C . ARG A 1 86 ? 6.877 4.473 2.974 1.00 94.19 86 ARG A C 1
ATOM 698 O O . ARG A 1 86 ? 6.146 5.307 3.487 1.00 94.19 86 ARG A O 1
ATOM 705 N N . ALA A 1 87 ? 6.914 3.213 3.399 1.00 95.88 87 ALA A N 1
ATOM 706 C CA . ALA A 1 87 ? 6.092 2.753 4.513 1.00 95.88 87 ALA A CA 1
ATOM 707 C C . ALA A 1 87 ? 6.489 3.410 5.852 1.00 95.88 87 ALA A C 1
ATOM 709 O O . ALA A 1 87 ? 5.631 3.674 6.690 1.00 95.88 87 ALA A O 1
ATOM 710 N N . GLU A 1 88 ? 7.774 3.708 6.061 1.00 95.94 88 GLU A N 1
ATOM 711 C CA . GLU A 1 88 ? 8.237 4.487 7.217 1.00 95.94 88 GLU A CA 1
ATOM 712 C C . GLU A 1 88 ? 7.713 5.931 7.184 1.00 95.94 88 GLU A C 1
ATOM 714 O O . GLU A 1 88 ? 7.293 6.445 8.223 1.00 95.94 88 GLU A O 1
ATOM 719 N N . GLU A 1 89 ? 7.707 6.578 6.012 1.00 94.12 89 GLU A N 1
ATOM 720 C CA . GLU A 1 89 ? 7.096 7.903 5.822 1.00 94.12 89 GLU A CA 1
ATOM 721 C C . GLU A 1 89 ? 5.592 7.863 6.135 1.00 94.12 89 GLU A C 1
ATOM 723 O O . GLU A 1 89 ? 5.139 8.593 7.021 1.00 94.12 89 GLU A O 1
ATOM 728 N N . ALA A 1 90 ? 4.864 6.918 5.533 1.00 93.56 90 ALA A N 1
ATOM 729 C CA . ALA A 1 90 ? 3.432 6.715 5.750 1.00 93.56 90 ALA A CA 1
ATOM 730 C C . ALA A 1 90 ? 3.080 6.457 7.224 1.00 93.56 90 ALA A C 1
ATOM 732 O O . ALA A 1 90 ? 2.062 6.931 7.726 1.00 93.56 90 ALA A O 1
ATOM 733 N N . LEU A 1 91 ? 3.920 5.726 7.970 1.00 94.31 91 LEU A N 1
ATOM 734 C CA . LEU A 1 91 ? 3.692 5.510 9.402 1.00 94.31 91 LEU A CA 1
ATOM 735 C C . LEU A 1 91 ? 3.801 6.817 10.199 1.00 94.31 91 LEU A C 1
ATOM 737 O O . LEU A 1 91 ? 3.031 7.029 11.138 1.00 94.31 91 LEU A O 1
ATOM 741 N N . ASN A 1 92 ? 4.757 7.682 9.855 1.00 91.69 92 ASN A N 1
ATOM 742 C CA . ASN A 1 92 ? 4.898 8.979 10.515 1.00 91.69 92 ASN A CA 1
ATOM 743 C C . ASN A 1 92 ? 3.683 9.869 10.233 1.00 91.69 92 ASN A C 1
ATOM 745 O O . ASN A 1 92 ? 3.159 10.483 11.163 1.00 91.69 92 ASN A O 1
ATOM 749 N N . GLU A 1 93 ? 3.215 9.896 8.986 1.00 88.56 93 GLU A N 1
ATOM 750 C CA . GLU A 1 93 ? 2.001 10.609 8.573 1.00 88.56 93 GLU A CA 1
ATOM 751 C C . GLU A 1 93 ? 0.775 10.078 9.318 1.00 88.56 93 GLU A C 1
ATOM 753 O O . GLU A 1 93 ? 0.079 10.847 9.980 1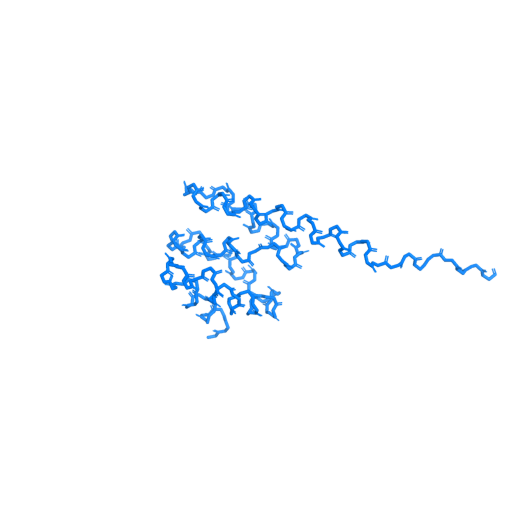.00 88.56 93 GLU A O 1
ATOM 758 N N . HIS A 1 94 ? 0.605 8.756 9.369 1.00 90.19 94 HIS A N 1
ATOM 759 C CA . HIS A 1 94 ? -0.468 8.098 10.109 1.00 90.19 94 HIS A CA 1
ATOM 760 C C . HIS A 1 94 ? -0.526 8.524 11.583 1.00 90.19 94 HIS A C 1
ATOM 762 O O . HIS A 1 94 ? -1.595 8.839 12.114 1.00 90.19 94 HIS A O 1
ATOM 768 N N . VAL A 1 95 ? 0.623 8.552 12.268 1.00 84.56 95 VAL A N 1
ATOM 769 C CA . VAL A 1 95 ? 0.704 8.992 13.670 1.00 84.56 95 VAL A CA 1
ATOM 770 C C . VAL A 1 95 ? 0.249 10.445 13.813 1.00 84.56 95 VAL A C 1
ATOM 772 O O . VAL A 1 95 ? -0.521 10.753 14.727 1.00 84.56 95 VAL A O 1
ATOM 775 N N . MET A 1 96 ? 0.671 11.327 12.903 1.00 82.06 96 MET A N 1
ATOM 776 C CA . MET A 1 96 ? 0.259 12.733 12.908 1.00 82.06 96 MET A CA 1
ATOM 777 C C . MET A 1 96 ? -1.246 12.876 12.654 1.00 82.06 96 MET A C 1
ATOM 779 O O . MET A 1 96 ? -1.915 13.599 13.396 1.00 82.06 96 MET A O 1
ATOM 783 N N . THR A 1 97 ? -1.796 12.154 11.677 1.00 83.50 97 THR A N 1
ATOM 784 C CA . THR A 1 97 ? -3.226 12.143 11.332 1.00 83.50 97 THR A CA 1
ATOM 785 C C . THR A 1 97 ? -4.084 11.705 12.517 1.00 83.50 97 THR A C 1
ATOM 787 O O . THR A 1 97 ? -5.019 12.408 12.916 1.00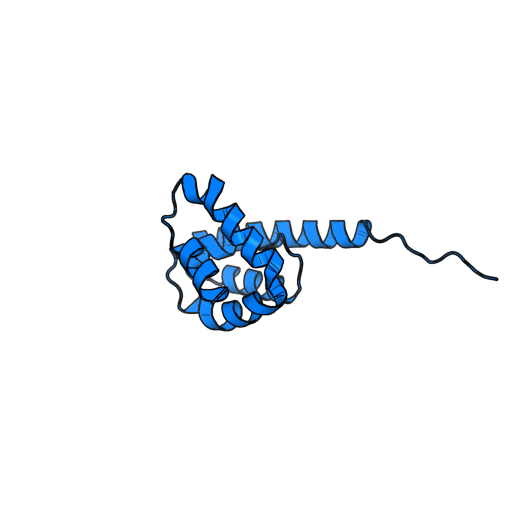 83.50 97 THR A O 1
ATOM 790 N N . VAL A 1 98 ? -3.729 10.589 13.158 1.00 81.44 98 VAL A N 1
ATOM 791 C CA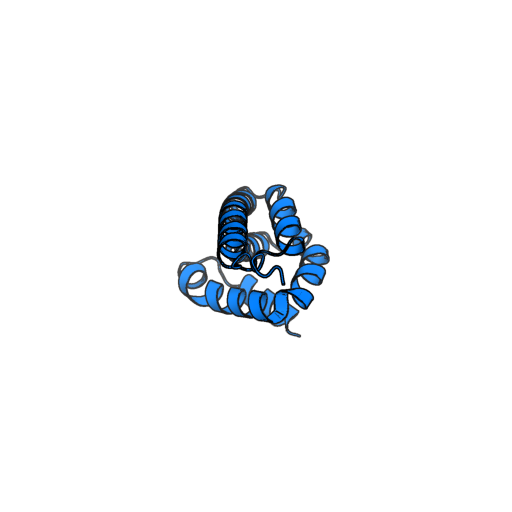 . VAL A 1 98 ? -4.432 10.081 14.345 1.00 81.44 98 VAL A CA 1
ATOM 792 C C . VAL A 1 98 ? -4.337 11.067 15.517 1.00 81.44 98 VAL A C 1
ATOM 794 O O . VAL A 1 98 ? -5.322 11.277 16.233 1.00 81.44 98 VAL A O 1
ATOM 797 N N . ASP A 1 99 ? -3.183 11.699 15.729 1.00 82.62 99 ASP A N 1
ATOM 798 C CA . ASP A 1 99 ? -3.004 12.694 16.789 1.00 82.62 99 ASP A CA 1
ATOM 799 C C . ASP A 1 99 ? -3.813 13.975 16.540 1.00 82.62 99 ASP A C 1
ATOM 801 O O . ASP A 1 99 ? -4.400 14.525 17.481 1.00 82.62 99 ASP A O 1
ATOM 805 N N . ILE A 1 100 ? -3.896 14.441 15.291 1.00 79.88 100 ILE A N 1
ATOM 806 C CA . ILE A 1 100 ? -4.754 15.564 14.892 1.00 79.88 100 ILE A CA 1
ATOM 807 C C . ILE A 1 100 ? -6.222 15.212 15.146 1.00 79.88 100 ILE A C 1
ATOM 809 O O . ILE A 1 100 ? -6.927 15.985 15.800 1.00 79.88 100 ILE A O 1
ATOM 813 N N . ALA A 1 101 ? -6.669 14.029 14.713 1.00 77.62 101 ALA A N 1
ATOM 814 C CA . ALA A 1 101 ? -8.039 13.568 14.918 1.00 77.62 101 ALA A CA 1
ATOM 815 C C . ALA A 1 101 ? -8.408 13.516 16.411 1.00 77.62 101 ALA A C 1
ATOM 817 O O . ALA A 1 101 ? -9.454 14.030 16.811 1.00 77.62 101 ALA A O 1
ATOM 818 N N . LYS A 1 102 ? -7.520 12.990 17.267 1.00 77.19 102 LYS A N 1
ATOM 819 C CA . LYS A 1 102 ? -7.717 12.961 18.730 1.00 77.19 102 LYS A CA 1
ATOM 820 C C . LYS A 1 102 ? -7.836 14.356 19.349 1.00 77.19 102 LYS A C 1
ATOM 822 O O . LYS A 1 102 ? -8.592 14.527 20.301 1.00 77.19 102 LYS A O 1
ATOM 827 N N . ARG A 1 103 ? -7.098 15.348 18.839 1.00 78.44 103 ARG A N 1
ATOM 828 C CA . ARG A 1 103 ? -7.143 16.743 19.325 1.00 78.44 103 ARG A CA 1
ATOM 829 C C . ARG A 1 103 ? -8.365 17.514 18.823 1.00 78.44 103 ARG A C 1
ATOM 831 O O . ARG A 1 103 ? -8.790 18.454 19.488 1.00 78.44 103 ARG A O 1
ATOM 838 N N . ALA A 1 104 ? -8.912 17.136 17.670 1.00 75.25 104 ALA A N 1
ATOM 839 C CA . ALA A 1 104 ? -10.068 17.789 17.063 1.00 75.25 104 ALA A CA 1
ATOM 840 C C . ALA A 1 104 ? -11.405 17.420 17.733 1.00 75.25 104 ALA A C 1
ATOM 842 O O . ALA A 1 104 ? -12.382 18.149 17.567 1.00 75.25 104 ALA A O 1
ATOM 843 N N . VAL A 1 105 ? -11.468 16.331 18.511 1.00 59.59 105 VAL A N 1
ATOM 844 C CA . VAL A 1 105 ? -12.663 15.966 19.289 1.00 59.59 105 VAL A CA 1
ATOM 845 C C . VAL A 1 105 ? -12.713 16.812 20.572 1.00 59.59 105 VAL A C 1
ATOM 847 O O . VAL A 1 105 ? -11.884 16.610 21.463 1.00 59.59 105 VAL A O 1
ATOM 850 N N . PRO A 1 106 ? -13.674 17.744 20.736 1.00 55.06 106 PRO A N 1
ATOM 851 C CA . PRO A 1 106 ? -13.802 18.477 21.984 1.00 55.06 106 PRO A CA 1
ATOM 852 C C . PRO A 1 106 ? -14.274 17.514 23.075 1.00 55.06 106 PRO A C 1
ATOM 854 O O . PRO A 1 106 ? -15.282 16.825 22.919 1.00 55.06 106 PRO A O 1
ATO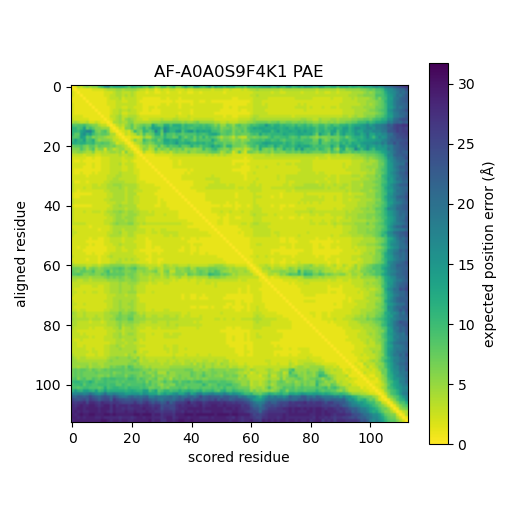M 857 N N . THR A 1 107 ? -13.565 17.480 24.203 1.00 56.03 107 THR A N 1
ATOM 858 C CA . THR A 1 107 ? -14.006 16.804 25.428 1.00 56.03 107 THR A CA 1
ATOM 859 C C . THR A 1 107 ? -15.344 17.387 25.881 1.00 56.03 107 THR A C 1
ATOM 861 O O . THR A 1 107 ? -15.392 18.374 26.614 1.00 56.03 107 THR A O 1
ATOM 864 N N . ALA A 1 108 ? -16.446 16.774 25.456 1.00 56.09 108 ALA A N 1
ATOM 865 C CA . ALA A 1 108 ? -17.775 17.016 25.995 1.00 56.09 108 ALA A CA 1
ATOM 866 C C . ALA A 1 108 ? -17.897 16.340 27.370 1.00 56.09 108 ALA A C 1
ATOM 868 O O . ALA A 1 108 ? -18.652 15.392 27.554 1.00 56.09 108 ALA A O 1
ATOM 869 N N . THR A 1 109 ? -17.145 16.830 28.355 1.00 59.03 109 THR A N 1
ATOM 870 C CA . THR A 1 109 ? -17.302 16.413 29.752 1.00 59.03 109 THR A CA 1
ATOM 871 C C . THR A 1 109 ? -17.391 17.656 30.619 1.00 59.03 109 THR A C 1
ATOM 873 O O . THR A 1 109 ? -16.398 18.144 31.149 1.00 59.03 109 THR A O 1
ATOM 876 N N . GLY A 1 110 ? -18.600 18.205 30.727 1.00 50.31 110 GLY A N 1
ATOM 877 C CA . GLY A 1 110 ? -18.817 19.448 31.462 1.00 50.31 110 GLY A CA 1
ATOM 878 C C . GLY A 1 110 ? -20.274 19.837 31.691 1.00 50.31 110 GLY A C 1
ATOM 879 O O . GLY A 1 110 ? -20.555 21.023 31.746 1.00 50.31 110 GLY A O 1
ATOM 880 N N . PHE A 1 111 ? -21.201 18.885 31.830 1.00 50.47 111 PHE A N 1
ATOM 881 C CA . PHE A 1 111 ? -22.517 19.169 32.413 1.00 50.47 111 PHE A CA 1
ATOM 882 C C . PHE A 1 111 ? -22.793 18.177 33.543 1.00 50.47 111 PHE A C 1
ATOM 884 O O . PHE A 1 111 ? -23.087 17.007 33.312 1.00 50.47 111 PHE A O 1
ATOM 891 N N . LYS A 1 112 ? -22.658 18.659 34.781 1.00 51.00 112 LYS A N 1
ATOM 892 C CA . LYS A 1 112 ? -23.315 18.077 35.952 1.00 51.00 112 LYS A CA 1
ATOM 893 C C . LYS A 1 112 ? -24.552 18.934 36.220 1.00 51.00 112 LYS A C 1
ATOM 895 O O . LYS A 1 112 ? -24.405 20.148 36.360 1.00 51.00 112 LYS A O 1
ATOM 900 N N . PHE A 1 113 ? -25.727 18.305 36.207 1.00 59.59 113 PHE A N 1
ATOM 901 C CA . PHE A 1 113 ? -26.951 18.859 36.790 1.00 59.59 113 PHE A CA 1
ATOM 902 C C . PHE A 1 113 ? -26.849 18.859 38.317 1.00 59.59 113 PHE A C 1
ATOM 904 O O . PHE A 1 113 ? -26.152 17.960 38.850 1.00 59.59 113 PHE A O 1
#